Protein AF-A0A1A7KKQ5-F1 (afdb_monomer)

Foldseek 3Di:
DDPLVVLLVVLVVVVVVLVVVLVCQVVVVPQDDDPVDDGPSVVSLVVVLVVLVVQLVVLVCCCPVVVDSSPSVNVSSVVVNVVVVVVVVVD

Radius of gyration: 15.4 Å; Cα contacts (8 Å, |Δi|>4): 74; chains: 1; bounding box: 34×23×41 Å

Sequence (91 aa):
MSQEKKNALKSIMFYLIAILTIIVINVSGKFKSGPCTPNLDVLLVFILAILNVILLIINGIKAFIMKKETKLSTIVHLAVLIIWIIYINIK

pLDDT: mean 91.41, std 5.71, range [64.12, 97.25]

Mean predicted aligned error: 4.27 Å

Secondary structure (DSSP, 8-state):
--HHHHHHHHHHHHHHHHHHHHHHHHHH-TTPPPTTS--HHHHHHHHHHHHHHHHHHHHHHHHHTS--S-HHHHHHHHHHHHHHHHHHHH-

Structure (mmCIF, N/CA/C/O backbone):
data_AF-A0A1A7KKQ5-F1
#
_entry.id   AF-A0A1A7KKQ5-F1
#
loop_
_atom_site.group_PDB
_atom_site.id
_atom_site.type_symbol
_atom_site.label_atom_id
_atom_site.label_alt_id
_atom_site.label_comp_id
_atom_site.label_asym_id
_atom_site.label_entity_id
_atom_site.label_seq_id
_atom_site.pdbx_PDB_ins_code
_atom_site.Cartn_x
_atom_site.Cartn_y
_atom_site.Cartn_z
_atom_site.occupancy
_atom_site.B_iso_or_equiv
_atom_site.auth_seq_id
_atom_site.au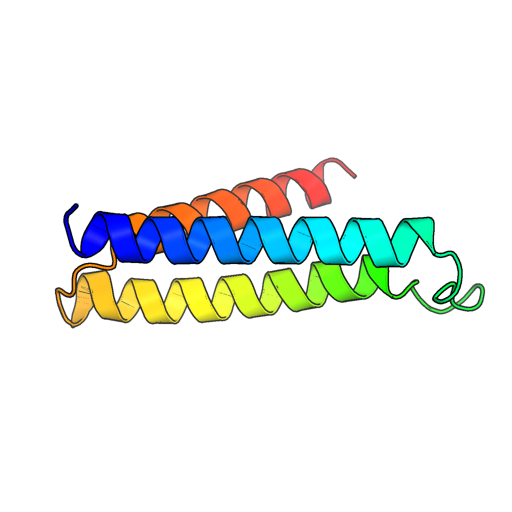th_comp_id
_atom_site.auth_asym_id
_atom_site.auth_atom_id
_atom_site.pdbx_PDB_model_num
ATOM 1 N N . MET A 1 1 ? -17.906 -11.219 12.161 1.00 70.12 1 MET A N 1
ATOM 2 C CA . MET A 1 1 ? -16.606 -10.512 12.030 1.00 70.12 1 MET A CA 1
ATOM 3 C C . MET A 1 1 ? -16.807 -9.028 12.330 1.00 70.12 1 MET A C 1
ATOM 5 O O . MET A 1 1 ? -17.771 -8.478 11.805 1.00 70.12 1 MET A O 1
ATOM 9 N N . SER A 1 2 ? -15.961 -8.410 13.170 1.00 90.75 2 SER A N 1
ATOM 10 C CA . SER A 1 2 ? -16.071 -6.984 13.548 1.00 90.75 2 SER A CA 1
ATOM 11 C C . SER A 1 2 ? -15.856 -6.042 12.358 1.00 90.75 2 SER A C 1
ATOM 13 O O . SER A 1 2 ? -15.285 -6.448 11.339 1.00 90.75 2 SER A O 1
ATOM 15 N N . GLN A 1 3 ? -16.316 -4.792 12.473 1.00 90.00 3 GLN A N 1
ATOM 16 C CA . GLN A 1 3 ? -16.203 -3.806 11.397 1.00 90.00 3 GLN A CA 1
ATOM 17 C C . GLN A 1 3 ? -14.735 -3.427 11.140 1.00 90.00 3 GLN A C 1
ATOM 19 O O . GLN A 1 3 ? -14.320 -3.395 9.983 1.00 90.00 3 GLN A O 1
ATOM 24 N N . GLU A 1 4 ? -13.928 -3.291 12.196 1.00 92.00 4 GLU A N 1
ATOM 25 C CA . GLU A 1 4 ? -12.459 -3.188 12.153 1.00 92.00 4 GLU A CA 1
ATOM 26 C C . GLU A 1 4 ? -11.837 -4.260 11.237 1.00 92.00 4 GLU A C 1
ATOM 28 O O . GLU A 1 4 ? -11.119 -3.950 10.283 1.00 92.00 4 GLU A O 1
ATOM 33 N N . LYS A 1 5 ? -12.166 -5.538 11.479 1.00 91.50 5 LYS A N 1
ATOM 34 C CA . LYS A 1 5 ? -11.636 -6.673 10.705 1.00 91.50 5 LYS A CA 1
ATOM 35 C C . LYS A 1 5 ? -12.125 -6.660 9.256 1.00 91.50 5 LYS A C 1
ATOM 37 O O . LYS A 1 5 ? -11.361 -6.996 8.358 1.00 91.50 5 LYS A O 1
ATOM 42 N N . LYS A 1 6 ? -13.373 -6.246 9.005 1.00 93.44 6 LYS A N 1
ATOM 43 C CA . LYS A 1 6 ? -13.906 -6.085 7.638 1.00 93.44 6 LYS A CA 1
ATOM 44 C C . LYS A 1 6 ? -13.151 -5.006 6.867 1.00 93.44 6 LYS A C 1
ATOM 46 O O . LYS A 1 6 ? -12.834 -5.215 5.700 1.00 93.44 6 LYS A O 1
ATOM 51 N N . ASN A 1 7 ? -12.842 -3.881 7.507 1.00 92.69 7 ASN A N 1
ATOM 52 C CA . ASN A 1 7 ? -12.089 -2.797 6.881 1.00 92.69 7 ASN A CA 1
ATOM 53 C C . ASN A 1 7 ? -10.639 -3.212 6.597 1.00 92.69 7 ASN A C 1
ATOM 55 O O . ASN A 1 7 ? -10.148 -2.976 5.497 1.00 92.69 7 ASN A O 1
ATOM 59 N N . ALA A 1 8 ? -9.990 -3.906 7.535 1.00 93.50 8 ALA A N 1
ATOM 60 C CA . ALA A 1 8 ? -8.657 -4.463 7.317 1.00 93.50 8 ALA A CA 1
ATOM 61 C C . ALA A 1 8 ? -8.637 -5.495 6.179 1.00 93.50 8 ALA A C 1
ATOM 63 O O . ALA A 1 8 ? -7.768 -5.433 5.313 1.00 93.50 8 ALA A O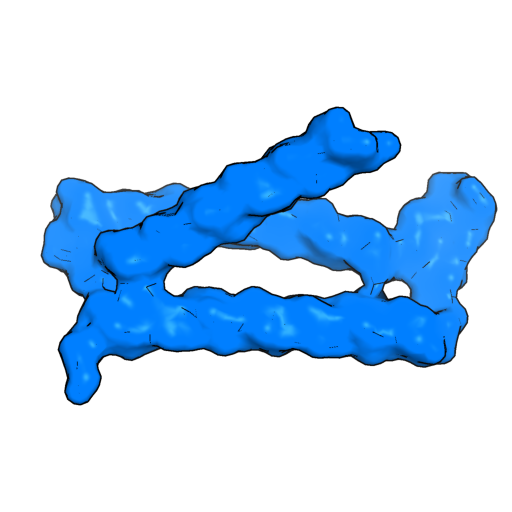 1
ATOM 64 N N . LEU A 1 9 ? -9.629 -6.393 6.123 1.00 95.00 9 LEU A N 1
ATOM 65 C CA . LEU A 1 9 ? -9.750 -7.371 5.040 1.00 95.00 9 LEU A CA 1
ATOM 66 C C . LEU A 1 9 ? -9.912 -6.688 3.678 1.00 95.00 9 LEU A C 1
ATOM 68 O O . LEU A 1 9 ? -9.272 -7.103 2.719 1.00 95.00 9 LEU A O 1
ATOM 72 N N . LYS A 1 10 ? -10.706 -5.613 3.589 1.00 94.06 10 LYS A N 1
ATOM 73 C CA . LYS A 1 10 ? -10.828 -4.819 2.356 1.00 94.06 10 LYS A CA 1
ATOM 74 C C . LYS A 1 10 ? -9.495 -4.193 1.938 1.00 94.06 10 LYS A C 1
ATOM 76 O O . LYS A 1 10 ? -9.166 -4.253 0.758 1.00 94.06 10 LYS A O 1
ATOM 81 N N . SER A 1 11 ? -8.720 -3.644 2.878 1.00 94.81 11 SER A N 1
ATOM 82 C CA . SER A 1 11 ? -7.371 -3.129 2.592 1.00 94.81 11 SER A CA 1
ATOM 83 C C . SER A 1 11 ? -6.441 -4.236 2.085 1.00 94.81 11 SER A C 1
ATOM 85 O O . SER A 1 11 ? -5.754 -4.044 1.090 1.00 94.81 11 SER A O 1
ATOM 87 N N . ILE A 1 12 ? -6.454 -5.415 2.713 1.00 95.31 12 ILE A N 1
ATOM 88 C CA . ILE A 1 12 ? -5.652 -6.566 2.268 1.00 95.31 12 ILE A CA 1
ATOM 89 C C . ILE A 1 12 ? -6.079 -7.014 0.865 1.00 95.31 12 ILE A C 1
ATOM 91 O O . ILE A 1 12 ? -5.232 -7.187 -0.008 1.00 95.31 12 ILE A O 1
ATOM 95 N N . MET A 1 13 ? -7.385 -7.149 0.617 1.00 96.44 13 MET A N 1
ATOM 96 C CA . MET A 1 13 ? -7.918 -7.501 -0.702 1.00 96.44 13 MET A CA 1
ATOM 97 C C . MET A 1 13 ? -7.513 -6.489 -1.775 1.00 96.44 13 MET A C 1
ATOM 99 O O . MET A 1 13 ? -7.159 -6.893 -2.879 1.00 96.44 13 MET A O 1
ATOM 103 N N . PHE A 1 14 ? -7.523 -5.194 -1.455 1.00 95.81 14 PHE A N 1
ATOM 104 C CA . PHE A 1 14 ? -7.050 -4.149 -2.359 1.00 95.81 14 PHE A CA 1
ATOM 105 C C . PHE A 1 14 ? -5.594 -4.391 -2.791 1.00 95.81 14 PHE A C 1
ATOM 107 O O . PHE A 1 14 ? -5.308 -4.366 -3.987 1.00 95.81 14 PHE A O 1
ATOM 114 N N . TYR A 1 15 ? -4.692 -4.713 -1.857 1.00 94.75 15 TYR A N 1
ATOM 115 C CA . TYR A 1 15 ? -3.298 -5.020 -2.199 1.00 94.75 15 TYR A CA 1
ATOM 116 C C . TYR A 1 15 ? -3.134 -6.321 -2.975 1.00 94.75 15 TYR A C 1
ATOM 118 O O . TYR A 1 15 ? -2.330 -6.366 -3.901 1.00 94.75 15 TYR A O 1
ATOM 126 N N . LEU A 1 16 ? -3.903 -7.362 -2.648 1.00 96.31 16 LEU A N 1
ATOM 127 C CA . LEU A 1 16 ? -3.876 -8.617 -3.402 1.00 96.31 16 LEU A CA 1
ATOM 128 C C . LEU A 1 16 ? -4.271 -8.394 -4.867 1.00 96.31 16 LEU A C 1
ATOM 130 O O . LEU A 1 16 ? -3.580 -8.865 -5.768 1.00 96.31 16 LEU A O 1
ATOM 134 N N . ILE A 1 17 ? -5.338 -7.627 -5.110 1.00 95.94 17 ILE A N 1
ATOM 135 C CA . ILE A 1 17 ? -5.784 -7.274 -6.465 1.00 95.94 17 ILE A CA 1
ATOM 136 C C . ILE A 1 17 ? -4.729 -6.419 -7.175 1.00 95.94 17 ILE A C 1
ATOM 138 O O . ILE A 1 17 ? -4.433 -6.658 -8.347 1.00 95.94 17 ILE A O 1
ATOM 142 N N . ALA A 1 18 ? -4.129 -5.452 -6.479 1.00 93.69 18 ALA A N 1
ATOM 143 C CA . ALA A 1 18 ? -3.078 -4.609 -7.040 1.00 93.69 18 ALA A CA 1
ATOM 144 C C . ALA A 1 18 ? -1.848 -5.432 -7.467 1.00 93.69 18 ALA A C 1
ATOM 146 O O . ALA A 1 18 ? -1.367 -5.279 -8.589 1.00 93.69 18 ALA A O 1
ATOM 147 N N . ILE A 1 19 ? -1.387 -6.356 -6.617 1.00 94.06 19 ILE A N 1
ATOM 148 C CA . ILE A 1 19 ? -0.264 -7.259 -6.916 1.00 94.06 19 ILE A CA 1
ATOM 149 C C . ILE A 1 19 ? -0.598 -8.156 -8.111 1.00 94.06 19 ILE A C 1
ATOM 151 O O . ILE A 1 19 ? 0.201 -8.253 -9.040 1.00 94.06 19 ILE A O 1
ATOM 155 N N . LEU A 1 20 ? -1.789 -8.765 -8.129 1.00 95.00 20 LEU A N 1
ATOM 156 C CA . LEU A 1 20 ? -2.239 -9.592 -9.252 1.00 95.00 20 LEU A CA 1
ATOM 157 C C . LEU A 1 20 ? -2.236 -8.794 -10.565 1.00 95.00 20 LEU A C 1
ATOM 159 O O . LEU A 1 20 ? -1.771 -9.283 -11.590 1.00 95.00 20 LEU A O 1
ATOM 163 N N . THR A 1 21 ? -2.705 -7.546 -10.519 1.00 92.69 21 THR A N 1
ATOM 164 C CA . THR A 1 21 ? -2.746 -6.649 -11.681 1.00 92.69 21 THR A CA 1
ATOM 165 C C . THR A 1 21 ? -1.341 -6.353 -12.207 1.00 92.69 21 THR A C 1
ATOM 167 O O . THR A 1 21 ? -1.110 -6.461 -13.410 1.00 92.69 21 THR A O 1
ATOM 170 N N . ILE A 1 22 ? -0.382 -6.051 -11.323 1.00 91.75 22 ILE A N 1
ATOM 171 C CA . ILE A 1 22 ? 1.025 -5.840 -11.702 1.00 91.75 22 ILE A CA 1
ATOM 172 C C . ILE A 1 22 ? 1.604 -7.097 -12.363 1.00 91.75 22 ILE A C 1
ATOM 174 O O . ILE A 1 22 ? 2.244 -6.995 -13.409 1.00 91.75 22 ILE A O 1
ATOM 178 N N . ILE A 1 23 ? 1.355 -8.281 -11.792 1.00 92.31 23 ILE A N 1
ATOM 179 C CA . ILE A 1 23 ? 1.834 -9.555 -12.349 1.00 92.31 23 ILE A CA 1
ATOM 180 C C . ILE A 1 23 ? 1.265 -9.775 -13.753 1.00 92.31 23 ILE A C 1
ATOM 182 O O . ILE A 1 23 ? 2.020 -10.082 -14.671 1.00 92.31 23 ILE A O 1
ATOM 186 N N . VAL A 1 24 ? -0.043 -9.579 -13.945 1.00 92.69 24 VAL A N 1
ATOM 187 C CA . VAL A 1 24 ? -0.691 -9.740 -15.255 1.00 92.69 24 VAL A CA 1
ATOM 188 C C . VAL A 1 24 ? -0.111 -8.769 -16.285 1.00 92.69 24 VAL A C 1
ATOM 190 O O . VAL A 1 24 ? 0.193 -9.181 -17.405 1.00 92.69 24 VAL A O 1
ATOM 193 N N . ILE A 1 25 ? 0.094 -7.500 -15.916 1.00 90.12 25 ILE A N 1
ATOM 194 C CA . ILE A 1 25 ? 0.707 -6.494 -16.796 1.00 90.12 25 ILE A CA 1
ATOM 195 C C . ILE A 1 25 ? 2.117 -6.931 -17.201 1.00 90.12 25 ILE A C 1
ATOM 197 O O . ILE A 1 25 ? 2.419 -6.955 -18.398 1.00 90.12 25 ILE A O 1
ATOM 201 N N . ASN A 1 26 ? 2.941 -7.325 -16.227 1.00 88.81 26 ASN A N 1
ATOM 202 C CA . ASN A 1 26 ? 4.322 -7.744 -16.448 1.00 88.81 26 ASN A CA 1
ATOM 203 C C . ASN A 1 26 ? 4.404 -8.989 -17.354 1.00 88.81 26 ASN A C 1
ATOM 205 O O . ASN A 1 26 ? 5.103 -8.979 -18.365 1.00 88.81 26 ASN A O 1
ATOM 209 N N . VAL A 1 27 ? 3.613 -10.030 -17.060 1.00 89.25 27 VAL A N 1
ATOM 210 C CA . VAL A 1 27 ? 3.567 -11.275 -17.850 1.00 89.25 27 VAL A CA 1
ATOM 211 C C . VAL A 1 27 ? 3.037 -11.036 -19.264 1.00 89.25 27 VAL A C 1
ATOM 213 O O . VAL A 1 27 ? 3.502 -11.678 -20.203 1.00 89.25 27 VAL A O 1
ATOM 216 N N . SER A 1 28 ? 2.102 -10.097 -19.456 1.00 88.50 28 SER A N 1
ATOM 217 C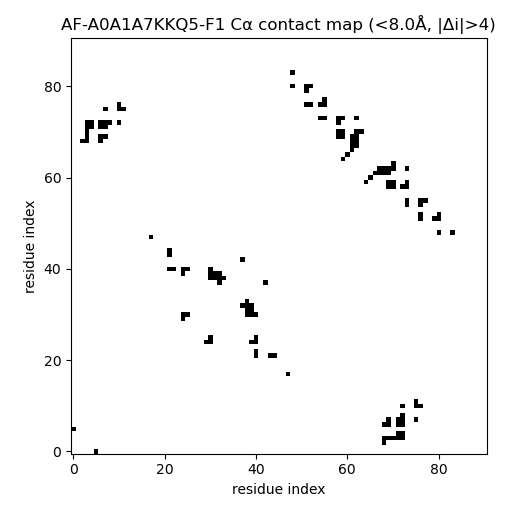 CA . SER A 1 28 ? 1.554 -9.822 -20.789 1.00 88.50 28 SER A CA 1
ATOM 218 C C . SER A 1 28 ? 2.606 -9.316 -21.781 1.00 88.50 28 SER A C 1
ATOM 220 O O . SER A 1 28 ? 2.424 -9.471 -22.986 1.00 88.50 28 SER A O 1
ATOM 222 N N . GLY A 1 29 ? 3.664 -8.649 -21.301 1.00 81.00 29 GLY A N 1
ATOM 223 C CA . GLY A 1 29 ? 4.694 -8.023 -22.133 1.00 81.00 29 GLY A CA 1
ATOM 224 C C . GLY A 1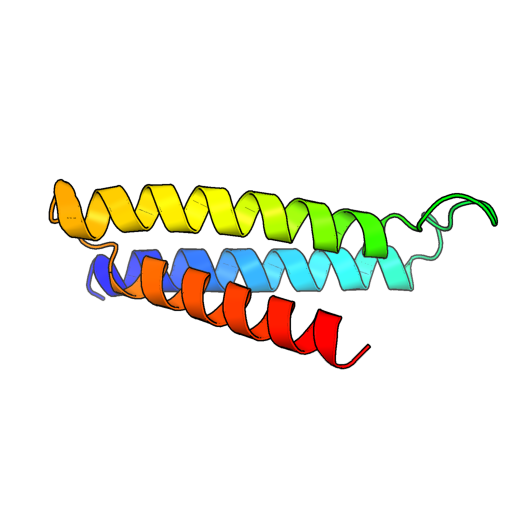 29 ? 4.203 -6.901 -23.062 1.00 81.00 29 GLY A C 1
ATOM 225 O O . GLY A 1 29 ? 5.025 -6.288 -23.738 1.00 81.00 29 GLY A O 1
ATOM 226 N N . LYS A 1 30 ? 2.896 -6.599 -23.089 1.00 83.06 30 LYS A N 1
ATOM 227 C CA . LYS A 1 30 ? 2.272 -5.613 -23.991 1.00 83.06 30 LYS A CA 1
ATOM 228 C C . LYS A 1 30 ? 2.535 -4.163 -23.589 1.00 83.06 30 LYS A C 1
ATOM 230 O O . LYS A 1 30 ? 2.382 -3.270 -24.411 1.00 83.06 30 LYS A O 1
ATOM 235 N N . PHE A 1 31 ? 2.921 -3.939 -22.336 1.00 81.81 31 PHE A N 1
ATOM 236 C CA . PHE A 1 31 ? 3.106 -2.610 -21.747 1.00 81.81 31 PHE A CA 1
ATOM 237 C C . PHE A 1 31 ? 4.581 -2.274 -21.498 1.00 81.81 31 PHE A C 1
ATOM 239 O O . PHE A 1 31 ? 4.914 -1.560 -20.549 1.00 81.81 31 PHE A O 1
ATOM 246 N N . LYS A 1 32 ? 5.471 -2.827 -22.331 1.00 81.12 32 LYS A N 1
ATOM 247 C CA . LYS A 1 32 ? 6.882 -2.441 -22.342 1.00 81.12 32 LYS A CA 1
ATOM 248 C C . LYS A 1 32 ? 7.016 -1.067 -22.988 1.00 81.12 32 LYS A C 1
ATOM 250 O O . LYS A 1 32 ? 6.547 -0.848 -24.103 1.00 81.12 32 LYS A O 1
ATOM 255 N N . SER A 1 33 ? 7.646 -0.163 -22.263 1.00 83.69 33 SER A N 1
ATOM 256 C CA . SER A 1 33 ? 7.924 1.201 -22.684 1.00 83.69 33 SER A CA 1
ATOM 257 C C . SER A 1 33 ? 9.304 1.272 -23.356 1.00 83.69 33 SER A C 1
ATOM 259 O O . SER A 1 33 ? 10.112 0.347 -23.255 1.00 83.69 33 SER A O 1
ATOM 261 N N . GLY A 1 34 ? 9.582 2.364 -24.072 1.00 80.12 34 GLY A N 1
ATOM 262 C CA . GLY A 1 34 ? 10.889 2.602 -24.693 1.00 80.12 34 GLY A CA 1
ATOM 263 C C . GLY A 1 34 ? 12.020 2.804 -23.669 1.00 80.12 34 GLY A C 1
ATOM 264 O O . GLY A 1 34 ? 11.753 2.954 -22.476 1.00 80.12 34 GLY A O 1
ATOM 265 N N . PRO A 1 35 ? 13.287 2.877 -24.119 1.00 78.19 35 PRO A N 1
ATOM 266 C CA . PRO A 1 35 ? 14.476 2.866 -23.253 1.00 78.19 35 PRO A CA 1
ATOM 267 C C . PRO A 1 35 ? 14.564 4.032 -22.253 1.00 78.19 35 PRO A C 1
ATOM 269 O O . PRO A 1 35 ? 15.280 3.940 -21.262 1.00 78.19 35 PRO A O 1
ATOM 272 N N . CYS A 1 36 ? 13.843 5.124 -22.498 1.00 80.88 36 CYS A N 1
ATOM 273 C CA . CYS A 1 36 ? 13.827 6.336 -21.677 1.00 80.88 36 CYS A CA 1
ATOM 274 C C . CYS A 1 36 ? 12.532 6.514 -20.861 1.00 80.88 36 CYS A C 1
ATOM 276 O O . CYS A 1 36 ? 12.352 7.537 -20.206 1.00 80.88 36 CYS A O 1
ATOM 278 N N . THR A 1 37 ? 11.634 5.527 -20.874 1.00 83.50 37 THR A N 1
ATOM 279 C CA . THR A 1 37 ? 10.333 5.579 -20.190 1.00 83.50 37 THR A CA 1
ATOM 280 C C . THR A 1 37 ? 10.140 4.340 -19.325 1.00 83.50 37 THR A C 1
ATOM 282 O O . THR A 1 37 ? 10.324 3.233 -19.829 1.00 83.50 37 THR A O 1
ATOM 285 N N . PRO A 1 38 ? 9.743 4.476 -18.046 1.00 83.44 38 PRO A N 1
AT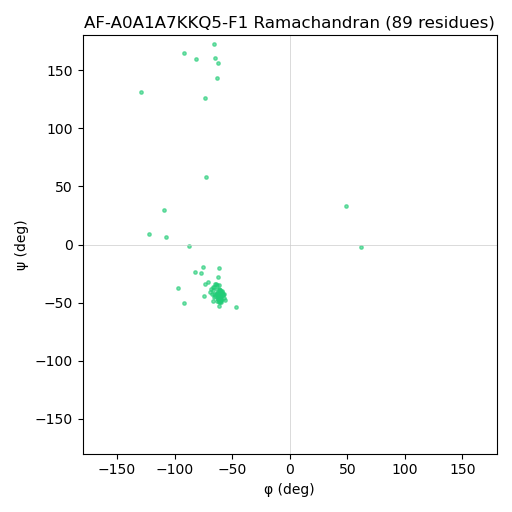OM 286 C CA . PRO A 1 38 ? 9.496 3.314 -17.208 1.00 83.44 38 PRO A CA 1
ATOM 287 C C . PRO A 1 38 ? 8.342 2.483 -17.776 1.00 83.44 38 PRO A C 1
ATOM 289 O O . PRO A 1 38 ? 7.363 3.016 -18.312 1.00 83.44 38 PRO A O 1
ATOM 292 N N . ASN A 1 39 ? 8.459 1.164 -17.652 1.00 89.38 39 ASN A N 1
ATOM 293 C CA . ASN A 1 39 ? 7.371 0.253 -17.984 1.00 89.38 39 ASN A CA 1
ATOM 294 C C . ASN A 1 39 ? 6.162 0.506 -17.071 1.00 89.38 39 ASN A C 1
ATOM 296 O O . ASN A 1 39 ? 6.293 1.022 -15.953 1.00 89.38 39 ASN A O 1
ATOM 300 N N . LEU A 1 40 ? 4.976 0.124 -17.545 1.00 87.88 40 LEU A N 1
ATOM 301 C CA . LEU A 1 40 ? 3.731 0.369 -16.818 1.00 87.88 40 LEU A CA 1
ATOM 302 C C . LEU A 1 40 ? 3.693 -0.322 -15.448 1.00 87.88 40 LEU A C 1
ATOM 304 O O . LEU A 1 40 ? 3.147 0.243 -14.508 1.00 87.88 40 LEU A O 1
ATOM 308 N N . ASP A 1 41 ? 4.283 -1.509 -15.314 1.00 87.06 41 ASP A N 1
ATOM 309 C CA . ASP A 1 41 ? 4.392 -2.236 -14.045 1.00 87.06 41 ASP A CA 1
ATOM 310 C C . ASP A 1 41 ? 5.192 -1.440 -13.005 1.00 87.06 41 ASP A C 1
ATOM 312 O O . ASP A 1 41 ? 4.757 -1.306 -11.861 1.00 87.06 41 ASP A O 1
ATOM 316 N N . VAL A 1 42 ? 6.307 -0.832 -13.416 1.00 87.81 42 VAL A N 1
ATOM 317 C CA . VAL A 1 42 ? 7.131 0.021 -12.549 1.00 87.81 42 VAL A CA 1
ATOM 318 C C . VAL A 1 42 ? 6.371 1.288 -12.166 1.00 87.81 42 VAL A C 1
ATOM 320 O O . VAL A 1 42 ? 6.294 1.626 -10.986 1.00 87.81 42 VAL A O 1
ATOM 323 N N . LEU A 1 43 ? 5.767 1.973 -13.141 1.00 91.00 43 LEU A N 1
ATOM 324 C CA . LEU A 1 43 ? 4.993 3.190 -12.890 1.00 91.00 43 LEU A CA 1
ATOM 325 C C . LEU A 1 43 ? 3.815 2.929 -11.937 1.00 91.00 43 LEU A C 1
ATOM 327 O O . LEU A 1 43 ? 3.555 3.721 -11.029 1.00 91.00 43 LEU A O 1
ATOM 331 N N . LEU A 1 44 ? 3.129 1.796 -12.104 1.00 91.19 44 LEU A N 1
ATOM 332 C CA . LEU A 1 44 ? 1.979 1.417 -11.290 1.00 91.19 44 LEU A CA 1
ATOM 333 C C . LEU A 1 44 ? 2.356 1.213 -9.817 1.00 91.19 44 LEU A C 1
ATOM 335 O O . LEU A 1 44 ? 1.582 1.593 -8.940 1.00 91.19 44 LEU A O 1
ATOM 339 N N . VAL A 1 45 ? 3.556 0.696 -9.526 1.00 91.81 45 VAL A N 1
ATOM 340 C CA . VAL A 1 45 ? 4.067 0.578 -8.148 1.00 91.81 45 VAL A CA 1
ATOM 341 C C . VAL A 1 45 ? 4.189 1.950 -7.475 1.00 91.81 45 VAL A C 1
ATOM 343 O O . VAL A 1 45 ? 3.786 2.097 -6.320 1.00 91.81 45 VAL A O 1
ATOM 346 N N . PHE A 1 46 ? 4.679 2.974 -8.182 1.00 92.00 46 PHE A N 1
ATOM 347 C CA . PHE A 1 46 ? 4.768 4.336 -7.637 1.00 92.00 46 PHE A CA 1
ATOM 348 C C . PHE A 1 46 ? 3.391 4.981 -7.450 1.00 92.00 46 PHE A C 1
ATOM 350 O O . PHE A 1 46 ? 3.133 5.595 -6.414 1.00 92.00 46 PHE A O 1
ATOM 357 N N . ILE A 1 47 ? 2.473 4.793 -8.403 1.00 93.44 47 ILE A N 1
ATOM 358 C CA . ILE A 1 47 ? 1.088 5.273 -8.274 1.00 93.44 47 ILE A CA 1
ATOM 359 C C . ILE A 1 47 ? 0.408 4.631 -7.053 1.00 93.44 47 ILE A C 1
ATOM 361 O O . ILE A 1 47 ? -0.242 5.322 -6.265 1.00 93.44 47 ILE A O 1
ATOM 365 N N . LEU A 1 48 ? 0.592 3.323 -6.850 1.00 94.38 48 LEU A N 1
ATOM 366 C CA . LEU A 1 48 ? 0.065 2.607 -5.687 1.00 94.38 48 LEU A CA 1
ATOM 367 C C . LEU A 1 48 ? 0.677 3.095 -4.371 1.00 94.38 48 LEU A C 1
ATOM 369 O O . LEU A 1 48 ? -0.030 3.129 -3.365 1.00 94.38 48 LEU A O 1
ATOM 373 N N . ALA A 1 49 ? 1.946 3.505 -4.362 1.00 93.56 49 ALA A N 1
ATOM 374 C CA . ALA A 1 49 ? 2.574 4.099 -3.185 1.00 93.56 49 ALA A CA 1
ATOM 375 C C . ALA A 1 49 ? 1.924 5.441 -2.808 1.00 93.56 49 ALA A C 1
ATOM 377 O O . ALA A 1 49 ? 1.588 5.652 -1.642 1.00 93.56 49 ALA A O 1
ATOM 378 N N . ILE A 1 50 ? 1.655 6.312 -3.788 1.00 95.56 50 ILE A N 1
ATOM 379 C CA . ILE A 1 50 ? 0.932 7.575 -3.560 1.00 95.56 50 ILE A CA 1
ATOM 380 C C . ILE A 1 50 ? -0.474 7.289 -3.017 1.00 95.56 50 ILE A C 1
ATOM 382 O O . ILE A 1 50 ? -0.884 7.856 -2.002 1.00 95.56 50 ILE A O 1
ATOM 386 N N . LEU A 1 51 ? -1.201 6.361 -3.647 1.00 96.00 51 LEU A N 1
ATOM 387 C CA . LEU A 1 51 ? -2.539 5.971 -3.205 1.00 96.00 51 LEU A CA 1
ATOM 388 C C . LEU A 1 51 ? -2.525 5.372 -1.789 1.00 96.00 51 LEU A C 1
ATOM 390 O O . LEU A 1 51 ? -3.414 5.665 -0.990 1.00 96.00 51 LEU A O 1
ATOM 394 N N . ASN A 1 52 ? -1.500 4.586 -1.451 1.00 96.38 52 ASN A N 1
ATOM 395 C CA . ASN A 1 52 ? -1.301 4.060 -0.105 1.00 96.38 52 ASN A CA 1
ATOM 396 C C . ASN A 1 52 ? -1.162 5.186 0.928 1.00 96.38 52 ASN A C 1
ATOM 398 O O . ASN A 1 52 ? -1.843 5.153 1.948 1.00 96.38 52 ASN A O 1
ATOM 402 N N . VAL A 1 53 ? -0.331 6.198 0.660 1.00 96.56 53 VAL A N 1
ATOM 403 C CA . VAL A 1 53 ? -0.154 7.342 1.570 1.00 96.56 53 VAL A CA 1
ATOM 404 C C . VAL A 1 53 ? -1.476 8.088 1.776 1.00 96.56 53 VAL A C 1
ATOM 406 O O . VAL A 1 53 ? -1.841 8.390 2.911 1.00 96.56 53 VAL A O 1
ATOM 409 N N . ILE A 1 54 ? -2.242 8.318 0.707 1.00 97.25 54 ILE A N 1
ATOM 410 C CA . ILE A 1 54 ? -3.565 8.957 0.795 1.00 97.25 54 ILE A CA 1
ATOM 411 C C . ILE A 1 54 ? -4.508 8.132 1.684 1.00 97.25 54 ILE A C 1
ATOM 413 O O . ILE A 1 54 ? -5.145 8.670 2.594 1.00 97.25 54 ILE A O 1
ATOM 417 N N . LEU A 1 55 ? -4.583 6.817 1.463 1.00 95.88 55 LEU A N 1
ATOM 418 C CA . LEU A 1 55 ? -5.430 5.924 2.256 1.00 95.88 55 LEU A CA 1
ATOM 419 C C . LEU A 1 55 ? -4.970 5.824 3.714 1.00 95.88 55 LEU A C 1
ATOM 421 O O . LEU A 1 55 ? -5.817 5.769 4.607 1.00 95.88 55 LEU A O 1
ATOM 425 N N . LEU A 1 56 ? -3.661 5.849 3.966 1.00 96.50 56 LEU A N 1
ATOM 426 C CA . LEU A 1 56 ? -3.085 5.879 5.307 1.00 96.50 56 LEU A CA 1
ATOM 427 C C . LEU A 1 56 ? -3.538 7.129 6.066 1.00 96.50 56 LEU A C 1
ATOM 429 O O . LEU A 1 56 ? -4.016 7.014 7.193 1.00 96.50 56 LEU A O 1
ATOM 433 N N . ILE A 1 57 ? -3.457 8.305 5.437 1.00 96.75 57 ILE A N 1
ATOM 434 C CA . ILE A 1 57 ? -3.892 9.573 6.038 1.00 96.75 57 ILE A CA 1
ATOM 435 C C . ILE A 1 57 ? -5.399 9.540 6.315 1.00 96.75 57 ILE A C 1
ATOM 437 O O . ILE A 1 57 ? -5.826 9.824 7.434 1.00 96.75 57 ILE A O 1
ATOM 441 N N . ILE A 1 58 ? -6.218 9.135 5.338 1.00 96.06 58 ILE A N 1
ATOM 442 C CA . ILE A 1 58 ? -7.681 9.080 5.493 1.00 96.06 58 ILE A CA 1
ATOM 443 C C . ILE A 1 58 ? -8.087 8.106 6.608 1.00 96.06 58 ILE A C 1
ATOM 445 O O . ILE A 1 58 ? -8.929 8.441 7.447 1.00 96.06 58 ILE A O 1
ATOM 449 N N . ASN A 1 59 ? -7.521 6.897 6.628 1.00 93.44 59 ASN A N 1
ATOM 450 C CA . ASN A 1 59 ? -7.834 5.899 7.652 1.00 93.44 59 ASN A CA 1
ATOM 451 C C . ASN A 1 59 ? -7.259 6.280 9.019 1.00 93.44 59 ASN A C 1
ATOM 453 O O . ASN A 1 59 ? -7.909 6.017 10.032 1.00 93.44 59 ASN A O 1
ATOM 457 N N . GLY A 1 60 ? -6.115 6.966 9.056 1.00 93.81 60 GLY A N 1
ATOM 458 C CA . GLY A 1 60 ? -5.544 7.571 10.256 1.00 93.81 60 GLY A CA 1
ATOM 459 C C . GLY A 1 60 ? -6.471 8.627 10.855 1.00 93.81 60 GLY A C 1
ATOM 460 O O . GLY A 1 60 ? -6.865 8.506 12.012 1.00 93.81 60 GLY A O 1
ATOM 461 N N . ILE A 1 61 ? -6.922 9.601 10.060 1.00 95.31 61 ILE A N 1
ATOM 462 C CA . ILE A 1 61 ? -7.897 10.617 10.490 1.00 95.31 61 ILE A CA 1
ATOM 463 C C . ILE A 1 61 ? -9.171 9.946 11.020 1.00 95.31 61 ILE A C 1
ATOM 465 O O . ILE A 1 61 ? -9.643 10.263 12.115 1.00 95.31 61 ILE A O 1
ATOM 469 N N . LYS A 1 62 ? -9.715 8.967 10.287 1.00 92.56 62 LYS A N 1
ATOM 470 C CA . LYS A 1 62 ? -10.909 8.225 10.718 1.00 92.56 62 LYS A CA 1
ATOM 471 C C . LYS A 1 62 ? -10.690 7.486 12.040 1.00 92.56 62 LYS A C 1
ATOM 473 O O . LYS A 1 62 ? -11.573 7.521 12.893 1.00 92.56 62 LYS A O 1
ATOM 478 N N . ALA A 1 63 ? -9.532 6.861 12.229 1.00 93.00 63 ALA A N 1
ATOM 479 C CA . ALA A 1 63 ? -9.223 6.061 13.409 1.00 93.00 63 ALA A CA 1
ATOM 480 C C . ALA A 1 63 ? -8.951 6.915 14.657 1.00 93.00 63 ALA A C 1
ATOM 482 O O . ALA A 1 63 ? -9.436 6.591 15.741 1.00 93.00 63 ALA A O 1
ATOM 483 N N . PHE A 1 64 ? -8.176 7.993 14.511 1.00 90.69 64 PHE A N 1
ATOM 484 C CA . PHE A 1 64 ? -7.657 8.773 15.638 1.00 90.69 64 PHE A CA 1
ATOM 485 C C . PHE A 1 64 ? -8.497 10.011 15.956 1.00 90.69 64 PHE A C 1
ATOM 487 O O . PHE A 1 64 ? -8.698 10.312 17.128 1.00 90.69 64 PHE A O 1
ATOM 494 N N . ILE A 1 65 ? -9.038 10.693 14.941 1.00 93.25 65 ILE A N 1
ATOM 495 C CA . ILE A 1 65 ? -9.849 11.905 15.132 1.00 93.25 65 ILE A CA 1
ATOM 496 C C . ILE A 1 65 ? -11.328 11.531 15.241 1.00 93.25 65 ILE A C 1
ATOM 498 O O . ILE A 1 65 ? -12.001 11.904 16.196 1.00 93.25 65 ILE A O 1
ATOM 502 N N . MET A 1 66 ? -11.836 10.736 14.294 1.00 91.94 66 MET A N 1
ATOM 503 C CA . MET A 1 66 ? -13.262 10.380 14.252 1.00 91.94 66 MET A CA 1
ATOM 504 C C . MET A 1 66 ? -13.621 9.143 15.091 1.00 91.94 66 MET A C 1
ATOM 506 O O . MET A 1 66 ? -14.786 8.745 15.098 1.00 91.94 66 MET A O 1
ATOM 510 N N . LYS A 1 67 ? -12.636 8.510 15.749 1.00 88.75 67 LYS A N 1
ATOM 511 C CA . LYS A 1 67 ? -12.783 7.275 16.547 1.00 88.75 67 LYS A CA 1
ATOM 512 C C . LYS A 1 67 ? -13.554 6.155 15.822 1.00 88.75 67 LYS A C 1
ATOM 514 O O . LYS A 1 67 ? -14.270 5.378 16.448 1.00 88.75 67 LYS A O 1
ATOM 519 N N . LYS A 1 68 ? -13.422 6.071 14.494 1.00 90.75 68 LYS A N 1
ATOM 520 C CA . LYS A 1 68 ? -14.037 5.024 13.666 1.00 90.75 68 LYS A CA 1
ATOM 521 C C . LYS A 1 68 ? -13.208 3.740 13.694 1.00 90.75 68 LYS A C 1
ATOM 523 O O . LYS A 1 68 ? -12.008 3.756 13.952 1.00 90.75 68 LYS A O 1
ATOM 528 N N . GLU A 1 69 ? -13.867 2.636 13.354 1.00 91.94 69 GLU A N 1
ATOM 529 C CA . GLU A 1 69 ? -13.303 1.281 13.279 1.00 91.94 69 GLU A CA 1
ATOM 530 C C . GLU A 1 69 ? -12.370 1.073 12.066 1.00 91.94 69 GLU A C 1
ATOM 532 O O . GLU A 1 69 ? -12.622 0.236 11.197 1.00 91.94 69 GLU A O 1
ATOM 537 N N . THR A 1 70 ? -11.314 1.880 11.947 1.00 92.81 70 THR A N 1
ATOM 538 C CA . THR A 1 70 ? -10.322 1.804 10.860 1.00 92.81 70 THR A CA 1
ATOM 539 C C . THR A 1 70 ? -8.890 1.601 11.352 1.00 92.81 70 THR A C 1
ATOM 541 O O . THR A 1 70 ? -7.979 1.650 10.532 1.00 92.81 70 THR A O 1
ATOM 544 N N . LYS A 1 71 ? -8.656 1.329 12.645 1.00 92.69 71 LYS A N 1
ATOM 545 C CA . LYS A 1 71 ? -7.296 1.223 13.208 1.00 92.69 71 LYS A CA 1
ATOM 546 C C . LYS A 1 71 ? -6.494 0.103 12.559 1.00 92.69 71 LYS A C 1
ATOM 548 O O . LYS A 1 71 ? -5.381 0.347 12.100 1.00 92.69 71 LYS A O 1
ATOM 553 N N . LEU A 1 72 ? -7.065 -1.100 12.456 1.00 92.56 72 LEU A N 1
ATOM 554 C CA . LEU A 1 72 ? -6.387 -2.214 11.786 1.00 92.56 72 LEU A CA 1
ATOM 555 C C . LEU A 1 72 ? -6.088 -1.911 10.312 1.0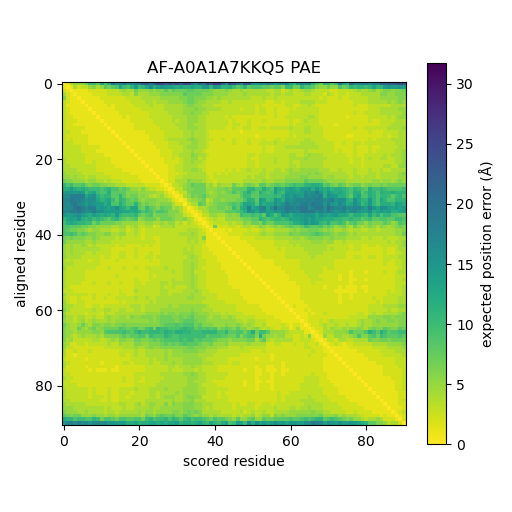0 92.56 72 LEU A C 1
ATOM 557 O O . LEU A 1 72 ? -5.012 -2.241 9.827 1.00 92.56 72 LEU A O 1
ATOM 561 N N . SER A 1 7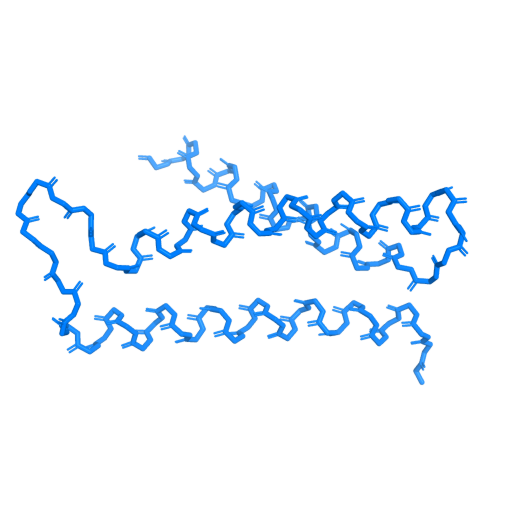3 ? -7.002 -1.242 9.606 1.00 93.75 73 SER A N 1
ATOM 562 C CA . SER A 1 73 ? -6.784 -0.821 8.215 1.00 93.75 73 SER A CA 1
ATOM 563 C C . SER A 1 73 ? -5.616 0.172 8.107 1.00 93.75 73 SER A C 1
ATOM 565 O O . SER A 1 73 ? -4.743 -0.008 7.260 1.00 93.75 73 SER A O 1
ATOM 567 N N . THR A 1 74 ? -5.521 1.146 9.018 1.00 94.94 74 THR A N 1
ATOM 568 C CA . THR A 1 74 ? -4.371 2.062 9.123 1.00 94.94 74 THR A CA 1
ATOM 569 C C . THR A 1 74 ? -3.060 1.308 9.349 1.00 94.94 74 THR A C 1
ATOM 571 O O . THR A 1 74 ? -2.070 1.612 8.689 1.00 94.94 74 THR A O 1
ATOM 574 N N . ILE A 1 75 ? -3.048 0.298 10.229 1.00 95.88 75 ILE A N 1
ATOM 575 C CA . ILE A 1 75 ? -1.856 -0.532 10.480 1.00 95.88 75 ILE A CA 1
ATOM 576 C C . ILE A 1 75 ? -1.433 -1.281 9.211 1.00 95.88 75 ILE A C 1
ATOM 578 O O . ILE A 1 75 ? -0.243 -1.326 8.911 1.00 95.88 75 ILE A O 1
ATOM 582 N N . VAL A 1 76 ? -2.381 -1.818 8.432 1.00 96.50 76 VAL A N 1
ATOM 583 C CA . VAL A 1 76 ? -2.074 -2.472 7.146 1.00 96.50 76 VAL A CA 1
ATOM 584 C C . VAL A 1 76 ? -1.405 -1.487 6.183 1.00 96.50 76 VAL A C 1
ATOM 586 O O . VAL A 1 76 ? -0.350 -1.796 5.636 1.00 96.50 76 VAL A O 1
ATOM 589 N N . HIS A 1 77 ? -1.971 -0.290 6.004 1.00 96.62 77 HIS A N 1
ATOM 590 C CA . HIS A 1 77 ? -1.396 0.738 5.128 1.00 96.62 77 HIS A CA 1
ATOM 591 C C . HIS A 1 77 ? 0.008 1.178 5.581 1.00 96.62 77 HIS A C 1
ATOM 593 O O . HIS A 1 77 ? 0.909 1.347 4.755 1.00 96.62 77 HIS A O 1
ATOM 599 N N . LEU A 1 78 ? 0.215 1.305 6.896 1.00 96.44 78 LEU A N 1
ATOM 600 C CA . LEU A 1 78 ? 1.508 1.648 7.485 1.00 96.44 78 LEU A CA 1
ATOM 601 C C . LEU A 1 78 ? 2.544 0.540 7.254 1.00 96.44 78 LEU A C 1
ATOM 603 O O . LEU A 1 78 ? 3.661 0.828 6.834 1.00 96.44 78 LEU A O 1
ATOM 607 N N . ALA A 1 79 ? 2.168 -0.722 7.472 1.00 96.75 79 ALA A N 1
ATOM 608 C CA . ALA A 1 79 ? 3.041 -1.866 7.232 1.00 96.75 79 ALA A CA 1
ATOM 609 C C . ALA A 1 79 ? 3.464 -1.947 5.759 1.00 96.75 79 ALA A C 1
ATOM 611 O O . ALA A 1 79 ? 4.647 -2.109 5.466 1.00 96.75 79 ALA A O 1
ATOM 612 N N . VAL A 1 80 ? 2.523 -1.760 4.827 1.00 95.38 80 VAL A N 1
ATOM 613 C CA . VAL A 1 80 ? 2.831 -1.739 3.389 1.00 95.38 80 VAL A CA 1
ATOM 614 C C . VAL A 1 80 ? 3.751 -0.571 3.030 1.00 95.38 80 VAL A C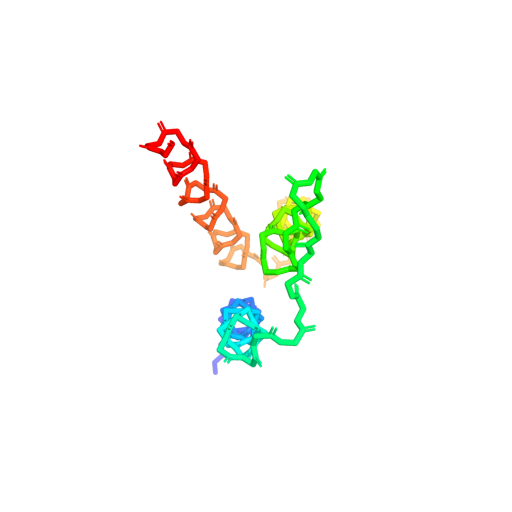 1
ATOM 616 O O . VAL A 1 80 ? 4.667 -0.752 2.230 1.00 95.38 80 VAL A O 1
ATOM 619 N N . LEU A 1 81 ? 3.564 0.606 3.638 1.00 95.81 81 LEU A N 1
ATOM 620 C CA . LEU A 1 81 ? 4.452 1.749 3.418 1.00 95.81 81 LEU A CA 1
ATOM 621 C C . LEU A 1 81 ? 5.886 1.445 3.873 1.00 95.81 81 LEU A C 1
ATOM 623 O O . LEU A 1 81 ? 6.826 1.713 3.132 1.00 95.81 81 LEU A O 1
ATOM 627 N N . ILE A 1 82 ? 6.050 0.849 5.057 1.00 96.69 82 ILE A N 1
ATOM 628 C CA . ILE A 1 82 ? 7.363 0.459 5.588 1.00 96.69 82 ILE A CA 1
ATOM 629 C C . ILE A 1 82 ? 8.031 -0.566 4.667 1.00 96.69 82 ILE A C 1
ATOM 631 O O . ILE A 1 82 ? 9.188 -0.385 4.296 1.00 96.69 82 ILE A O 1
ATOM 635 N N . ILE A 1 83 ? 7.300 -1.604 4.246 1.00 94.50 83 ILE A N 1
ATOM 636 C CA . ILE A 1 83 ? 7.809 -2.619 3.311 1.00 94.50 83 ILE A CA 1
ATOM 637 C C . ILE A 1 83 ? 8.269 -1.967 2.002 1.00 94.50 83 ILE A C 1
ATOM 639 O O . ILE A 1 83 ? 9.335 -2.301 1.491 1.00 9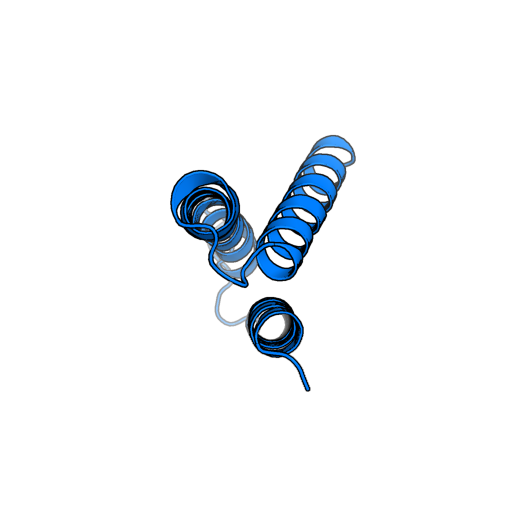4.50 83 ILE A O 1
ATOM 643 N N . TRP A 1 84 ? 7.499 -1.015 1.473 1.00 93.19 84 TRP A N 1
ATOM 644 C CA . TRP A 1 84 ? 7.844 -0.303 0.244 1.00 93.19 84 TRP A CA 1
ATOM 645 C C . TRP A 1 84 ? 9.096 0.574 0.396 1.00 93.19 84 TRP A C 1
ATOM 647 O O . TRP A 1 84 ? 9.970 0.539 -0.467 1.00 93.19 84 TRP A O 1
ATOM 657 N N . ILE A 1 85 ? 9.229 1.305 1.511 1.00 93.94 85 ILE A N 1
ATOM 658 C CA . ILE A 1 85 ? 10.430 2.101 1.816 1.00 93.94 85 ILE A CA 1
ATOM 659 C C . ILE A 1 85 ? 11.660 1.193 1.915 1.00 93.94 85 ILE A C 1
ATOM 661 O O . ILE A 1 85 ? 12.698 1.507 1.335 1.00 93.94 85 ILE A O 1
ATOM 665 N N . ILE A 1 86 ? 11.549 0.061 2.615 1.00 95.00 86 ILE A N 1
ATOM 666 C CA . ILE A 1 86 ? 12.635 -0.921 2.723 1.00 95.00 86 ILE A CA 1
ATOM 667 C C . ILE A 1 86 ? 13.005 -1.455 1.334 1.00 95.00 86 ILE A C 1
ATOM 669 O O . ILE A 1 86 ? 14.182 -1.486 0.989 1.00 95.00 86 ILE A O 1
ATOM 673 N N . TYR A 1 87 ? 12.014 -1.815 0.513 1.00 90.69 87 TYR A N 1
ATOM 674 C CA . TYR A 1 87 ? 12.237 -2.318 -0.843 1.00 90.69 87 TYR A CA 1
ATOM 675 C C . TYR A 1 87 ? 13.001 -1.323 -1.727 1.00 90.69 87 TYR A C 1
ATOM 677 O O . TYR A 1 87 ? 13.885 -1.737 -2.468 1.00 90.69 87 TYR A O 1
ATOM 685 N N . ILE A 1 88 ? 12.694 -0.025 -1.636 1.00 91.06 88 ILE A N 1
ATOM 686 C CA . ILE A 1 88 ? 13.396 1.014 -2.405 1.00 91.06 88 ILE A CA 1
ATOM 687 C C . ILE A 1 88 ? 14.802 1.284 -1.876 1.00 91.06 88 ILE A C 1
ATOM 689 O O . ILE A 1 88 ? 15.675 1.589 -2.668 1.00 91.06 88 ILE A O 1
ATOM 693 N N . ASN A 1 89 ? 15.041 1.185 -0.568 1.00 89.81 89 ASN A N 1
ATOM 694 C CA . ASN A 1 89 ? 16.378 1.432 -0.015 1.00 89.81 89 ASN A CA 1
ATOM 695 C C . ASN A 1 89 ? 17.348 0.261 -0.228 1.00 89.81 89 ASN A C 1
ATOM 697 O O . ASN A 1 89 ? 18.557 0.463 -0.203 1.00 89.81 89 ASN A O 1
ATOM 701 N N . ILE A 1 90 ? 16.835 -0.961 -0.386 1.00 89.12 90 ILE A N 1
ATOM 702 C CA . ILE A 1 90 ? 17.656 -2.151 -0.666 1.00 89.12 90 ILE A CA 1
ATOM 703 C C . ILE A 1 90 ? 18.005 -2.259 -2.159 1.00 89.12 90 ILE A C 1
ATOM 705 O O . ILE A 1 90 ? 18.977 -2.927 -2.511 1.00 89.12 90 ILE A O 1
ATOM 709 N N . LYS A 1 91 ? 17.198 -1.651 -3.029 1.00 64.12 91 LYS A N 1
ATOM 710 C CA . LYS A 1 91 ? 17.302 -1.761 -4.484 1.00 64.12 91 LYS A CA 1
ATOM 711 C C . LYS A 1 91 ? 18.045 -0.577 -5.087 1.00 64.12 91 LYS A C 1
ATOM 713 O O . LYS A 1 91 ? 18.818 -0.829 -6.034 1.00 64.12 91 LYS A O 1
#

Solvent-accessible surface area (backbone atoms only — not comparable to full-atom values): 4898 Å² total; per-residue (Å²): 132,56,65,30,56,52,43,26,49,52,52,52,51,51,50,54,52,51,52,53,51,39,51,52,48,57,74,64,59,80,53,69,50,59,100,92,43,77,31,53,51,62,51,48,54,55,53,50,50,55,53,39,53,54,50,28,51,53,27,39,44,35,26,73,74,66,66,39,63,24,54,56,26,24,50,52,38,49,51,54,49,51,53,49,53,52,54,61,74,76,103